Protein AF-A0A1H2YPX7-F1 (afdb_monomer)

Solvent-accessible surface area (backbone atoms only — not comparable to full-atom values): 8084 Å² total; per-residue (Å²): 113,71,40,59,56,50,36,53,49,38,28,50,54,31,42,75,72,69,39,54,74,70,58,14,47,57,52,18,52,51,52,26,44,75,74,64,32,51,39,72,59,48,73,75,37,45,70,60,53,49,51,46,46,70,74,68,61,51,68,68,62,52,52,51,49,54,51,50,54,52,49,53,51,50,52,54,50,52,52,52,50,53,53,51,53,52,50,52,52,50,51,56,52,50,49,53,51,52,52,51,53,51,50,53,51,50,50,52,52,50,50,51,51,51,52,52,55,40,48,77,72,67,54,52,71,74,64,50,49,73,81,40,58,63,69,58,54,49,51,53,53,58,59,65,70,74,112

Structure (mmCIF, N/CA/C/O backbone):
data_AF-A0A1H2YPX7-F1
#
_entry.id   AF-A0A1H2YPX7-F1
#
loop_
_atom_site.group_PDB
_atom_site.id
_atom_site.type_symbol
_atom_site.label_atom_id
_atom_site.label_alt_id
_atom_site.label_comp_id
_atom_site.label_asym_id
_atom_site.label_entity_id
_atom_site.label_seq_id
_atom_site.pdbx_PDB_ins_code
_atom_site.Cartn_x
_atom_site.Cartn_y
_atom_site.Cartn_z
_atom_site.occupancy
_atom_site.B_iso_or_equiv
_atom_site.auth_seq_id
_atom_site.auth_comp_id
_atom_site.auth_asym_id
_atom_site.auth_atom_id
_atom_site.pdbx_PDB_model_num
ATOM 1 N N . LEU A 1 1 ? 8.149 10.020 -26.847 1.00 57.78 1 LEU A N 1
ATOM 2 C CA . LEU A 1 1 ? 9.433 9.306 -26.640 1.00 57.78 1 LEU A CA 1
ATOM 3 C C . LEU A 1 1 ? 9.415 7.794 -26.927 1.00 57.78 1 LEU A C 1
ATOM 5 O O . LEU A 1 1 ? 10.491 7.217 -26.969 1.00 57.78 1 LEU A O 1
ATOM 9 N N . LYS A 1 2 ? 8.265 7.146 -27.201 1.00 72.00 2 LYS A N 1
ATOM 10 C CA . LYS A 1 2 ? 8.196 5.684 -27.448 1.00 72.00 2 LYS A CA 1
ATOM 11 C C . LYS A 1 2 ? 9.148 5.170 -28.543 1.00 72.00 2 LYS A C 1
ATOM 13 O O . LYS A 1 2 ? 9.748 4.121 -28.371 1.00 72.00 2 LYS A O 1
ATOM 18 N N . GLY A 1 3 ? 9.318 5.924 -29.631 1.00 79.44 3 GLY A N 1
ATOM 19 C CA . GLY A 1 3 ? 10.180 5.506 -30.741 1.00 79.44 3 GLY A CA 1
ATOM 20 C C . GLY A 1 3 ? 11.681 5.521 -30.427 1.00 79.44 3 GLY A C 1
ATOM 21 O O . GLY A 1 3 ? 12.396 4.652 -30.902 1.00 79.44 3 GLY A O 1
ATOM 22 N N . TYR A 1 4 ? 12.158 6.443 -29.581 1.00 80.56 4 TYR A N 1
ATOM 23 C CA . TYR A 1 4 ? 13.568 6.459 -29.164 1.00 80.56 4 TYR A CA 1
ATOM 24 C C . TYR A 1 4 ? 13.873 5.316 -28.192 1.00 80.56 4 TYR A C 1
ATOM 26 O O . TYR A 1 4 ? 14.890 4.647 -28.331 1.00 80.56 4 TYR A O 1
ATOM 34 N N . ALA A 1 5 ? 12.957 5.039 -27.256 1.00 83.56 5 ALA A N 1
ATOM 35 C CA . ALA A 1 5 ? 13.074 3.881 -26.372 1.00 83.56 5 ALA A CA 1
ATOM 36 C C . ALA A 1 5 ? 13.141 2.566 -27.171 1.00 83.56 5 ALA A C 1
ATOM 38 O O . ALA A 1 5 ? 14.008 1.744 -26.897 1.00 83.56 5 ALA A O 1
ATOM 39 N N . LYS A 1 6 ? 12.301 2.411 -28.210 1.00 88.94 6 LYS A N 1
ATOM 40 C CA . LYS A 1 6 ? 12.362 1.247 -29.109 1.00 88.94 6 LYS A CA 1
ATOM 41 C C . LYS A 1 6 ? 13.656 1.152 -29.908 1.00 88.94 6 LYS A C 1
ATOM 43 O O . LYS A 1 6 ? 14.214 0.068 -30.017 1.00 88.94 6 LYS A O 1
ATOM 48 N N . LEU A 1 7 ? 14.164 2.275 -30.406 1.00 88.62 7 LEU A N 1
ATOM 49 C CA . LEU A 1 7 ? 15.443 2.301 -31.111 1.00 88.62 7 LEU A CA 1
ATOM 50 C C . LEU A 1 7 ? 16.595 1.826 -30.217 1.00 88.62 7 LEU A C 1
ATOM 52 O O . LEU A 1 7 ? 17.398 0.994 -30.629 1.00 88.62 7 LEU A O 1
ATOM 56 N N . VAL A 1 8 ? 16.645 2.310 -28.975 1.00 86.81 8 VAL A N 1
ATOM 57 C CA . VAL A 1 8 ? 17.657 1.892 -27.998 1.00 86.81 8 VAL A CA 1
ATOM 58 C C . VAL A 1 8 ? 17.491 0.423 -27.595 1.00 86.81 8 VAL A C 1
ATOM 60 O O . VAL A 1 8 ? 18.487 -0.281 -27.445 1.00 86.81 8 VAL A O 1
ATOM 63 N N . GLU A 1 9 ? 16.257 -0.062 -27.450 1.00 88.38 9 GLU A N 1
ATOM 64 C CA . GLU A 1 9 ? 15.968 -1.476 -27.178 1.00 88.38 9 GLU A CA 1
ATOM 65 C C . GLU A 1 9 ? 16.535 -2.385 -28.275 1.00 88.38 9 GLU A C 1
ATOM 67 O O . GLU A 1 9 ? 17.263 -3.323 -27.961 1.00 88.38 9 GLU A O 1
ATOM 72 N N . TYR A 1 10 ? 16.315 -2.056 -29.550 1.00 91.81 10 TYR A N 1
ATOM 73 C CA . TYR A 1 10 ? 16.860 -2.831 -30.672 1.00 91.81 10 TYR A CA 1
ATOM 74 C C . TYR A 1 10 ? 18.383 -2.806 -30.732 1.00 91.81 10 TYR A C 1
ATOM 76 O O . TYR A 1 10 ? 18.997 -3.843 -30.974 1.00 91.81 10 TYR A O 1
ATOM 84 N N . ILE A 1 11 ? 19.014 -1.667 -30.436 1.00 89.62 11 ILE A N 1
ATOM 85 C CA . ILE A 1 11 ? 20.478 -1.595 -30.334 1.00 89.62 11 ILE A CA 1
ATOM 86 C C . ILE A 1 11 ? 20.984 -2.557 -29.250 1.00 89.62 11 ILE A C 1
ATOM 88 O O . ILE A 1 11 ? 21.936 -3.300 -29.481 1.00 89.62 11 ILE A O 1
ATOM 92 N N . ARG A 1 12 ? 20.329 -2.593 -28.083 1.00 88.00 12 ARG A N 1
ATOM 93 C CA . ARG A 1 12 ? 20.707 -3.492 -26.980 1.00 88.00 12 ARG A CA 1
ATOM 94 C C . ARG A 1 12 ? 20.502 -4.962 -27.331 1.00 88.00 12 ARG A C 1
ATOM 96 O O . ARG A 1 12 ? 21.383 -5.764 -27.040 1.00 88.00 12 ARG A O 1
ATOM 103 N N . GLU A 1 13 ? 19.375 -5.314 -27.952 1.00 91.38 13 GLU A N 1
ATOM 104 C CA . GLU A 1 13 ? 19.102 -6.682 -28.418 1.00 91.38 13 GLU A CA 1
ATOM 105 C C . GLU A 1 13 ? 20.179 -7.161 -29.394 1.00 91.38 13 GLU A C 1
ATOM 107 O O . GLU A 1 13 ? 20.698 -8.266 -29.247 1.00 91.38 13 GLU A O 1
ATOM 112 N N . ASN A 1 14 ? 20.548 -6.310 -30.350 1.00 92.19 14 ASN A N 1
ATOM 113 C CA . ASN A 1 14 ? 21.566 -6.604 -31.351 1.00 92.19 14 ASN A CA 1
ATOM 114 C C . ASN A 1 14 ? 22.949 -6.801 -30.706 1.00 92.19 14 ASN A C 1
ATOM 116 O O . ASN A 1 14 ? 23.615 -7.801 -30.970 1.00 92.19 14 ASN A O 1
ATOM 120 N N . ILE A 1 15 ? 23.364 -5.902 -29.805 1.00 88.62 15 ILE A N 1
ATOM 121 C CA . ILE A 1 15 ? 24.642 -6.029 -29.081 1.00 88.62 15 ILE A CA 1
ATOM 122 C C . ILE A 1 15 ? 24.654 -7.287 -28.201 1.00 88.62 15 ILE A C 1
ATOM 124 O O . ILE A 1 15 ? 25.651 -8.006 -28.164 1.00 88.62 15 ILE A O 1
ATOM 128 N N . ALA A 1 16 ? 23.544 -7.606 -27.526 1.00 88.56 16 A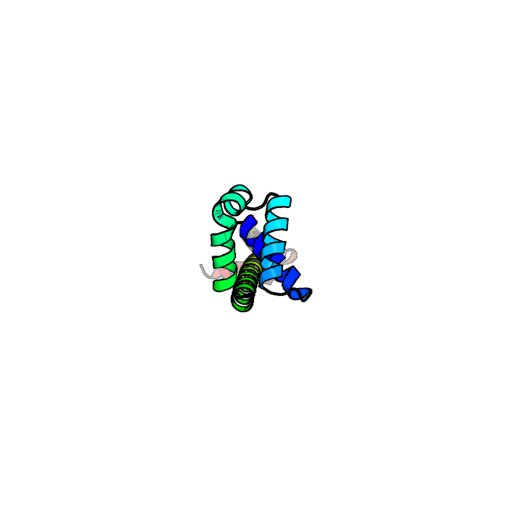LA A N 1
ATOM 129 C CA . ALA A 1 16 ? 23.421 -8.818 -26.712 1.00 88.56 16 ALA A CA 1
ATOM 130 C C . ALA A 1 16 ? 23.523 -10.111 -27.543 1.00 88.56 16 ALA A C 1
ATOM 132 O O . ALA A 1 16 ? 23.954 -11.141 -27.028 1.00 88.56 16 ALA A O 1
ATOM 133 N N . GLN A 1 17 ? 23.165 -10.054 -28.829 1.00 92.44 17 GLN A N 1
ATOM 134 C CA . GLN A 1 17 ? 23.350 -11.141 -29.795 1.00 92.44 17 GLN A CA 1
ATOM 135 C C . GLN A 1 17 ? 24.773 -11.200 -30.381 1.00 92.44 17 GLN A C 1
ATOM 137 O O . GLN A 1 17 ? 25.064 -12.080 -31.188 1.00 92.44 17 GLN A O 1
ATOM 142 N N . GLY A 1 18 ? 25.670 -10.303 -29.962 1.00 89.44 18 GLY A N 1
ATOM 143 C CA . GLY A 1 18 ? 27.060 -10.248 -30.413 1.00 89.44 18 GLY A CA 1
ATOM 144 C C . GLY A 1 18 ? 27.288 -9.402 -31.666 1.00 89.44 18 GLY A C 1
ATOM 145 O O . GLY A 1 18 ? 28.355 -9.503 -32.264 1.00 89.44 18 GLY A O 1
ATOM 146 N N . MET A 1 19 ? 26.311 -8.587 -32.077 1.00 91.94 19 MET A N 1
ATOM 147 C CA . MET A 1 19 ? 26.463 -7.660 -33.199 1.00 91.94 19 MET A CA 1
ATOM 148 C C . MET A 1 19 ? 27.344 -6.468 -32.807 1.00 91.94 19 MET A C 1
ATOM 150 O O . MET A 1 19 ? 27.225 -5.924 -31.706 1.00 91.94 19 MET A O 1
ATOM 154 N N . GLU A 1 20 ? 28.196 -6.027 -33.730 1.00 89.31 20 GLU A N 1
ATOM 155 C CA . GLU A 1 20 ? 29.055 -4.860 -33.528 1.00 89.31 20 GLU A CA 1
ATOM 156 C C . GLU A 1 20 ? 28.244 -3.566 -33.365 1.00 89.31 20 GLU A C 1
ATOM 158 O O . GLU A 1 20 ? 27.129 -3.419 -33.873 1.00 89.31 20 GLU A O 1
ATOM 163 N N . LYS A 1 21 ? 28.809 -2.579 -32.658 1.00 83.69 21 LYS A N 1
ATOM 164 C CA . LYS A 1 21 ? 28.084 -1.344 -32.299 1.00 83.69 21 LYS A CA 1
ATOM 165 C C . LYS A 1 21 ? 27.562 -0.584 -33.526 1.00 83.69 21 LYS A C 1
ATOM 167 O O . LYS A 1 21 ? 26.447 -0.076 -33.505 1.00 83.69 21 LYS A O 1
ATOM 172 N N . GLU A 1 22 ? 28.347 -0.502 -34.593 1.00 86.00 22 GLU A N 1
ATOM 173 C CA . GLU A 1 22 ? 27.918 0.188 -35.816 1.00 86.00 22 GLU A CA 1
ATOM 174 C C . GLU A 1 22 ? 26.787 -0.550 -36.530 1.00 86.00 22 GLU A C 1
ATOM 176 O O . GLU A 1 22 ? 25.760 0.045 -36.855 1.00 86.00 22 GLU A O 1
ATOM 181 N N . GLU A 1 23 ? 26.941 -1.861 -36.687 1.00 89.88 23 GLU A N 1
ATOM 182 C CA . GLU A 1 23 ? 25.954 -2.717 -37.340 1.00 89.88 23 GLU A CA 1
ATOM 183 C C . GLU A 1 23 ? 24.643 -2.795 -36.541 1.00 89.88 23 GLU A C 1
ATOM 185 O O . GLU A 1 23 ? 23.553 -2.771 -37.118 1.00 89.88 23 GLU A O 1
ATOM 19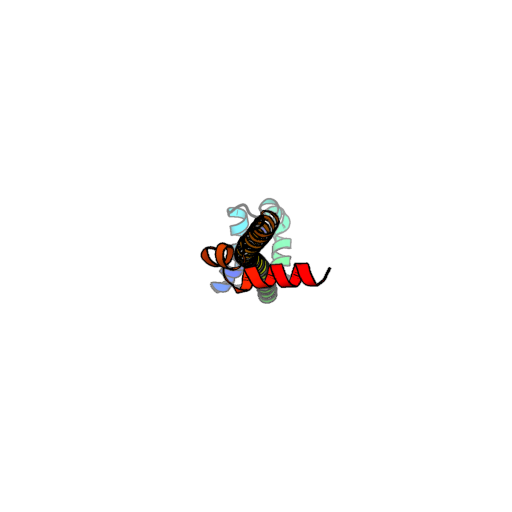0 N N . SER A 1 24 ? 24.726 -2.797 -35.207 1.00 90.38 24 SER A N 1
ATOM 191 C CA . SER A 1 24 ? 23.555 -2.798 -34.324 1.00 90.38 24 SER A CA 1
ATOM 192 C C . SER A 1 24 ? 22.727 -1.524 -34.442 1.00 90.38 24 SER A C 1
ATOM 194 O O . SER A 1 24 ? 21.498 -1.615 -34.440 1.00 90.38 24 SER 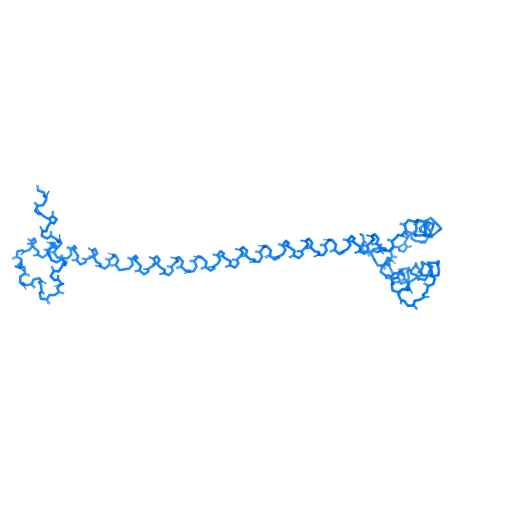A O 1
ATOM 196 N N . VAL A 1 25 ? 23.371 -0.361 -34.596 1.00 88.50 25 VAL A N 1
ATOM 197 C CA . VAL A 1 25 ? 22.697 0.923 -34.837 1.00 88.50 25 VAL A CA 1
ATOM 198 C C . VAL A 1 25 ? 22.021 0.932 -36.202 1.00 88.50 25 VAL A C 1
ATOM 200 O O . VAL A 1 25 ? 20.841 1.274 -36.283 1.00 88.50 25 VAL A O 1
ATOM 203 N N . ASP A 1 26 ? 22.723 0.517 -37.257 1.00 89.00 26 ASP A N 1
ATOM 204 C CA . ASP A 1 26 ? 22.177 0.524 -38.618 1.00 89.00 26 ASP A CA 1
ATOM 205 C C . ASP A 1 26 ? 20.975 -0.431 -38.744 1.00 89.00 26 ASP A C 1
ATOM 207 O O . ASP A 1 26 ? 19.921 -0.060 -39.272 1.00 89.00 26 ASP A O 1
ATOM 211 N N . THR A 1 27 ? 21.081 -1.621 -38.149 1.00 92.38 27 THR A N 1
ATOM 212 C CA . THR A 1 27 ? 19.995 -2.611 -38.096 1.00 92.38 27 THR A CA 1
ATOM 213 C C . THR A 1 27 ? 18.798 -2.102 -37.288 1.00 92.38 27 THR A C 1
ATOM 215 O O . THR A 1 27 ? 17.648 -2.231 -37.715 1.00 92.38 27 THR A O 1
ATOM 218 N N . ALA A 1 28 ? 19.041 -1.480 -36.130 1.00 91.75 28 ALA A N 1
ATOM 219 C CA . ALA A 1 28 ? 17.982 -0.948 -35.274 1.00 91.75 28 ALA A CA 1
ATOM 220 C C . ALA A 1 28 ? 17.215 0.210 -35.934 1.00 91.75 28 ALA A C 1
ATOM 222 O O . ALA A 1 28 ? 15.989 0.271 -35.837 1.00 91.75 28 ALA A O 1
ATOM 223 N N . VAL A 1 29 ? 17.915 1.104 -36.641 1.00 90.00 29 VAL A N 1
ATOM 224 C CA . VAL A 1 29 ? 17.295 2.202 -37.398 1.00 90.00 29 VAL A CA 1
ATOM 225 C C . VAL A 1 29 ? 16.388 1.661 -38.502 1.00 90.00 29 VAL A C 1
ATOM 227 O O . VAL A 1 29 ? 15.253 2.126 -38.629 1.00 90.00 29 VAL A O 1
ATOM 230 N N . GLY A 1 30 ? 16.853 0.662 -39.262 1.00 89.69 30 GLY A N 1
ATOM 231 C CA . GLY A 1 30 ? 16.053 0.005 -40.298 1.00 89.69 30 GLY A CA 1
ATOM 232 C C . GLY A 1 30 ? 14.760 -0.580 -39.732 1.00 89.69 30 GLY A C 1
ATOM 233 O O . GLY A 1 30 ? 13.668 -0.227 -40.182 1.00 89.69 30 GLY A O 1
ATOM 234 N N . ARG A 1 31 ? 14.877 -1.365 -38.655 1.00 92.38 31 ARG A N 1
ATOM 235 C CA . ARG A 1 31 ? 13.730 -1.972 -37.968 1.00 92.38 31 ARG A CA 1
ATOM 236 C C . ARG A 1 31 ? 12.751 -0.930 -37.422 1.00 92.38 31 ARG A C 1
ATOM 238 O O . ARG A 1 31 ? 11.541 -1.095 -37.546 1.00 92.38 31 ARG A O 1
ATOM 245 N N . CYS A 1 32 ? 13.241 0.179 -36.864 1.00 91.00 32 CYS A N 1
ATOM 246 C CA . CYS A 1 32 ? 12.370 1.267 -36.419 1.00 91.00 32 CYS A CA 1
ATOM 247 C C . CYS A 1 32 ? 11.583 1.895 -37.574 1.00 91.00 32 CYS A C 1
ATOM 249 O O . CYS A 1 32 ? 10.389 2.137 -37.419 1.00 91.00 32 CYS A O 1
ATOM 251 N N . ILE A 1 33 ? 12.209 2.130 -38.729 1.00 89.38 33 ILE A N 1
ATOM 252 C CA . ILE A 1 33 ? 11.516 2.686 -39.898 1.00 89.38 33 ILE A CA 1
ATOM 253 C C . ILE A 1 33 ? 10.447 1.712 -40.414 1.00 89.38 33 ILE A C 1
ATOM 255 O O . ILE A 1 33 ? 9.344 2.148 -40.748 1.00 89.38 33 ILE A O 1
ATOM 259 N N . GLU A 1 34 ? 10.761 0.417 -40.468 1.00 91.38 34 GLU A N 1
ATOM 260 C CA . GLU A 1 34 ? 9.836 -0.633 -40.911 1.00 91.38 34 GLU A CA 1
ATOM 261 C C . GLU A 1 34 ? 8.617 -0.757 -39.994 1.00 91.38 34 GLU A C 1
ATOM 263 O O . GLU A 1 34 ? 7.484 -0.824 -40.467 1.00 91.38 34 GLU A O 1
ATOM 268 N N . GLU A 1 35 ? 8.833 -0.720 -38.680 1.00 92.38 35 GLU A N 1
ATOM 269 C CA . GLU A 1 35 ? 7.769 -0.846 -37.682 1.00 92.38 35 GLU A CA 1
ATOM 270 C C . GLU A 1 35 ? 7.024 0.475 -37.398 1.00 92.38 35 GLU A C 1
ATOM 272 O O . GLU A 1 35 ? 6.102 0.517 -36.582 1.00 92.38 35 GLU A O 1
ATOM 277 N N . GLY A 1 36 ? 7.382 1.570 -38.076 1.00 90.19 36 GLY A N 1
ATOM 278 C CA . GLY A 1 36 ? 6.677 2.849 -37.958 1.00 90.19 36 GLY A CA 1
ATOM 279 C C . GLY A 1 36 ? 7.159 3.758 -36.818 1.00 90.19 36 GLY A C 1
ATOM 280 O O . GLY A 1 36 ? 6.497 4.744 -36.485 1.00 90.19 36 GLY A O 1
ATOM 281 N N . TYR A 1 37 ? 8.316 3.480 -36.220 1.00 89.56 37 TYR A N 1
ATOM 282 C CA . TYR A 1 37 ? 8.923 4.287 -35.164 1.00 89.56 37 TYR A CA 1
ATOM 283 C C . TYR A 1 37 ? 9.900 5.324 -35.722 1.00 89.56 37 TYR A C 1
ATOM 285 O O . TYR A 1 37 ? 10.861 4.995 -36.408 1.00 89.56 37 TYR A O 1
ATOM 293 N N . LEU A 1 38 ? 9.683 6.598 -35.369 1.00 84.00 38 LEU A N 1
ATOM 294 C CA . LEU A 1 38 ? 10.545 7.725 -35.765 1.00 84.00 38 LEU A CA 1
ATOM 295 C C . LEU A 1 38 ? 10.744 7.856 -37.289 1.00 84.00 38 LEU A C 1
ATOM 297 O O . LEU A 1 38 ? 11.731 8.445 -37.712 1.00 84.00 38 LEU A O 1
ATOM 301 N N . VAL A 1 39 ? 9.815 7.350 -38.111 1.00 84.25 39 VAL A N 1
ATOM 302 C CA . VAL A 1 39 ? 9.963 7.248 -39.577 1.00 84.25 39 VAL A CA 1
ATOM 303 C C . VAL A 1 39 ? 10.370 8.570 -40.220 1.00 84.25 39 VAL A C 1
ATOM 305 O O . VAL A 1 39 ? 11.383 8.619 -40.912 1.00 84.25 39 VAL A O 1
ATOM 308 N N . ASP A 1 40 ? 9.618 9.644 -39.977 1.00 85.81 40 ASP A N 1
ATOM 309 C CA . ASP A 1 40 ? 9.878 10.941 -40.613 1.00 85.81 40 ASP A CA 1
ATOM 310 C C . ASP A 1 40 ? 11.223 11.531 -40.175 1.00 85.81 40 ASP A C 1
ATOM 312 O O . ASP A 1 40 ? 11.980 12.046 -40.995 1.00 85.81 40 ASP A O 1
ATOM 316 N N . TYR A 1 41 ? 11.555 11.384 -38.890 1.00 82.69 41 TYR A N 1
ATOM 317 C CA . TYR A 1 41 ? 12.801 11.877 -38.309 1.00 82.69 41 TYR A CA 1
ATOM 318 C C . TYR A 1 41 ? 14.018 11.090 -38.811 1.00 82.69 41 TYR A C 1
ATOM 320 O O . TYR A 1 41 ? 14.987 11.680 -39.280 1.00 82.69 41 TYR A O 1
ATOM 328 N N . LEU A 1 42 ? 13.957 9.756 -38.773 1.00 83.62 42 LEU A N 1
ATOM 329 C CA . LEU A 1 42 ? 15.042 8.885 -39.221 1.00 83.62 42 LEU A CA 1
ATOM 330 C C . LEU A 1 42 ? 15.260 9.003 -40.728 1.00 83.62 42 LEU A C 1
ATOM 332 O O . LEU A 1 42 ? 16.403 9.010 -41.163 1.00 83.62 42 LEU A O 1
ATOM 336 N N . ARG A 1 43 ? 14.203 9.163 -41.535 1.00 84.19 43 ARG A N 1
ATOM 337 C CA . ARG A 1 43 ? 14.344 9.357 -42.988 1.00 84.19 43 ARG A CA 1
ATOM 338 C C . ARG A 1 43 ? 15.007 10.682 -43.355 1.00 84.19 43 ARG A C 1
ATOM 340 O O . ARG A 1 43 ? 15.710 10.734 -44.359 1.00 84.19 43 ARG A O 1
ATOM 347 N N . GLN A 1 44 ? 14.783 11.737 -42.574 1.00 85.50 44 GLN A N 1
ATOM 348 C CA . GLN A 1 44 ? 15.344 13.064 -42.845 1.00 85.50 44 GLN A CA 1
ATOM 349 C C . GLN A 1 44 ? 16.739 13.257 -42.231 1.00 85.50 44 GLN A C 1
ATOM 351 O O . GLN A 1 44 ? 17.567 13.945 -42.820 1.00 85.50 44 GLN A O 1
ATOM 356 N N . HIS A 1 45 ? 17.021 12.616 -41.093 1.00 83.19 45 HIS A N 1
ATOM 357 C CA . HIS A 1 45 ? 18.210 12.878 -40.273 1.00 83.19 45 HIS A CA 1
ATOM 358 C C . HIS A 1 45 ? 19.040 11.621 -39.970 1.00 83.19 45 HIS A C 1
ATOM 360 O O . HIS A 1 45 ? 19.685 11.545 -38.927 1.00 83.19 45 HIS A O 1
ATOM 366 N N . ILE A 1 46 ? 19.056 10.619 -40.859 1.00 79.56 46 ILE A N 1
ATOM 367 C CA . ILE A 1 46 ? 19.702 9.324 -40.571 1.00 79.56 46 ILE A CA 1
ATOM 368 C C . ILE A 1 46 ? 21.186 9.451 -40.204 1.00 79.56 46 ILE A C 1
ATOM 370 O O . ILE A 1 46 ? 21.641 8.810 -39.263 1.00 79.56 46 ILE A O 1
ATOM 374 N N . GLY A 1 47 ? 21.940 10.308 -40.901 1.00 79.00 47 GLY A N 1
ATOM 375 C CA . GLY A 1 47 ? 23.371 10.500 -40.649 1.00 79.00 47 GLY A CA 1
ATOM 376 C C . GLY A 1 47 ? 23.651 11.174 -39.304 1.00 79.00 47 GLY A C 1
ATOM 377 O O . GLY A 1 47 ? 24.567 10.770 -38.590 1.00 79.00 47 GLY A O 1
ATOM 378 N N . GLU A 1 48 ? 22.828 12.154 -38.929 1.00 79.75 48 GLU A N 1
ATOM 379 C CA . GLU A 1 48 ? 22.920 12.856 -37.644 1.00 79.75 48 GLU A CA 1
ATOM 380 C C . GLU A 1 48 ? 22.492 11.945 -36.490 1.00 79.75 48 GLU A C 1
ATOM 382 O O . GLU A 1 48 ? 23.200 11.846 -35.489 1.00 79.75 48 GLU A O 1
ATOM 387 N N . ALA A 1 49 ? 21.386 11.213 -36.656 1.00 75.31 49 ALA A N 1
ATOM 388 C CA . ALA A 1 49 ? 20.906 10.231 -35.690 1.00 75.31 49 ALA A CA 1
ATOM 389 C C . ALA A 1 49 ? 21.937 9.112 -35.472 1.00 75.31 49 ALA A C 1
ATOM 391 O O . ALA A 1 49 ? 22.257 8.780 -34.332 1.00 75.31 49 ALA A O 1
ATOM 392 N N . ARG A 1 50 ? 22.526 8.585 -36.552 1.00 80.44 50 ARG A N 1
ATOM 393 C CA . ARG A 1 50 ? 23.605 7.589 -36.502 1.00 80.44 50 ARG A CA 1
ATOM 394 C C . ARG A 1 50 ? 24.839 8.138 -35.790 1.00 80.44 50 ARG A C 1
ATOM 396 O O . ARG A 1 50 ? 25.353 7.492 -34.883 1.00 80.44 50 ARG A O 1
ATOM 403 N N . GLY A 1 51 ? 25.290 9.343 -36.142 1.00 80.31 51 GLY A N 1
ATOM 404 C CA . GLY A 1 51 ? 26.433 9.988 -35.490 1.00 80.31 51 GLY A CA 1
ATOM 405 C C . GLY A 1 51 ? 26.205 10.219 -33.993 1.00 80.31 51 GLY A C 1
ATOM 406 O O . GLY A 1 51 ? 27.090 9.950 -33.178 1.00 80.31 51 GLY A O 1
ATOM 407 N N . MET A 1 52 ? 24.999 10.647 -33.616 1.00 80.25 52 MET A N 1
ATOM 408 C CA . MET A 1 52 ? 24.605 10.836 -32.220 1.00 80.25 52 MET A CA 1
ATOM 409 C C . MET A 1 52 ? 24.562 9.510 -31.451 1.00 80.25 52 MET A C 1
ATOM 411 O O . MET A 1 52 ? 25.055 9.449 -30.329 1.00 80.25 52 MET A O 1
ATOM 415 N N . LEU A 1 53 ? 24.023 8.439 -32.038 1.00 80.06 53 LEU A N 1
ATOM 416 C CA . LEU A 1 53 ? 23.959 7.123 -31.396 1.00 80.06 53 LEU A CA 1
ATOM 417 C C . LEU A 1 53 ? 25.353 6.507 -31.244 1.00 80.06 53 LEU A C 1
ATOM 419 O O . LEU A 1 53 ? 25.691 6.002 -30.180 1.00 80.06 53 LEU A O 1
ATOM 423 N N . LEU A 1 54 ? 26.212 6.602 -32.256 1.00 79.50 54 LEU A N 1
ATOM 424 C CA . LEU A 1 54 ? 27.559 6.038 -32.176 1.00 79.50 54 LEU A CA 1
ATOM 425 C C . LEU A 1 54 ? 28.440 6.758 -31.149 1.00 79.50 54 LEU A C 1
ATOM 427 O O . LEU A 1 54 ? 29.146 6.092 -30.384 1.00 79.50 54 LEU A O 1
ATOM 431 N N . SER A 1 55 ? 28.359 8.091 -31.092 1.00 78.81 55 SER A N 1
ATOM 432 C CA . SER A 1 55 ? 29.165 8.918 -30.183 1.00 78.81 55 SER A CA 1
ATOM 433 C C . SER A 1 55 ? 28.583 9.046 -28.772 1.00 78.81 55 SER A C 1
ATOM 435 O O . SER A 1 55 ? 29.335 9.066 -27.801 1.00 78.81 55 SER A O 1
ATOM 437 N N . GLY A 1 56 ? 27.257 9.132 -28.650 1.00 69.31 56 GLY A N 1
ATOM 438 C CA . GLY A 1 56 ? 26.560 9.471 -27.410 1.00 69.31 56 GLY A CA 1
ATOM 439 C C . GLY A 1 56 ? 25.892 8.296 -26.699 1.00 69.31 56 GLY A C 1
ATOM 440 O O . GLY A 1 56 ? 25.590 8.410 -25.512 1.00 69.31 56 GLY A O 1
ATOM 441 N N . PHE A 1 57 ? 25.665 7.159 -27.370 1.00 71.25 57 PHE A N 1
ATOM 442 C CA . PHE A 1 57 ? 25.085 5.990 -26.709 1.00 71.25 57 PHE A CA 1
ATOM 443 C C . PHE A 1 57 ? 26.151 5.239 -25.907 1.00 71.25 57 PHE A C 1
ATOM 445 O O . PH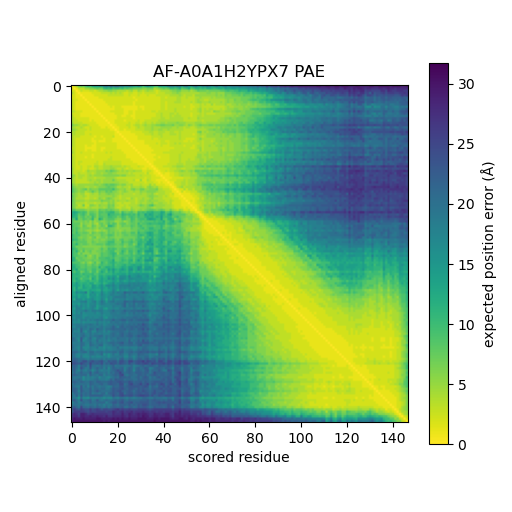E A 1 57 ? 27.054 4.604 -26.470 1.00 71.25 57 PHE A O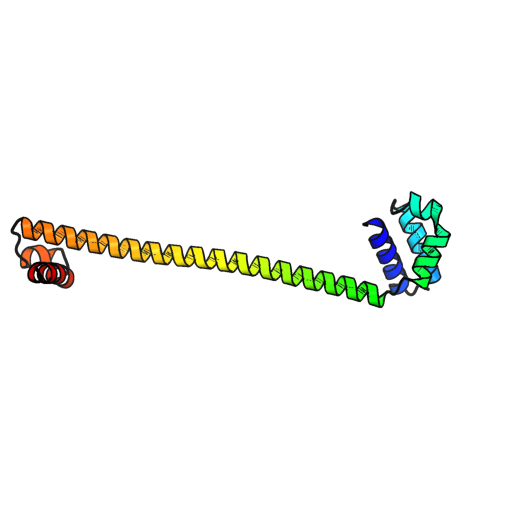 1
ATOM 452 N N . ASN A 1 58 ? 26.005 5.297 -24.583 1.00 77.44 58 ASN A N 1
ATOM 453 C CA . ASN A 1 58 ? 26.683 4.425 -23.638 1.00 77.44 58 ASN A CA 1
ATOM 454 C C . ASN A 1 58 ? 25.641 3.505 -22.990 1.00 77.44 58 ASN A C 1
ATOM 456 O O . ASN A 1 58 ? 24.821 3.947 -22.180 1.00 77.44 58 ASN A O 1
ATOM 460 N N . GLN A 1 59 ? 25.686 2.229 -23.371 1.00 74.19 59 GLN A N 1
ATOM 461 C CA . GLN A 1 59 ? 24.754 1.208 -22.907 1.00 74.19 59 GLN A CA 1
ATOM 462 C C . GLN A 1 59 ? 24.734 1.096 -21.378 1.00 74.19 59 GLN A C 1
ATOM 464 O O . GLN A 1 59 ? 23.656 1.014 -20.799 1.00 74.19 59 GLN A O 1
ATOM 469 N N . GLU A 1 60 ? 25.891 1.176 -20.720 1.00 78.19 60 GLU A N 1
ATOM 470 C CA . GLU A 1 60 ? 25.997 1.042 -19.264 1.00 78.19 60 GLU A CA 1
ATOM 471 C C . GLU A 1 60 ? 25.261 2.173 -18.530 1.00 78.19 60 GLU A C 1
ATOM 473 O O . GLU A 1 60 ? 24.514 1.931 -17.582 1.00 78.19 60 GLU A O 1
ATOM 478 N N . ILE A 1 61 ? 25.418 3.417 -19.000 1.00 80.25 61 ILE A N 1
ATOM 479 C CA . ILE A 1 61 ? 24.745 4.586 -18.411 1.00 80.25 61 ILE A CA 1
ATOM 480 C C . ILE A 1 61 ? 23.228 4.466 -18.580 1.00 80.25 61 ILE A C 1
ATOM 482 O O . ILE A 1 61 ? 22.476 4.734 -17.644 1.00 80.25 61 ILE A O 1
ATOM 486 N N . TYR A 1 62 ? 22.776 4.043 -19.760 1.00 78.44 62 TYR A N 1
ATOM 487 C CA . TYR A 1 62 ? 21.354 3.876 -20.044 1.00 78.44 62 TYR A CA 1
ATOM 488 C C . TYR A 1 62 ? 20.720 2.766 -19.194 1.00 78.44 62 TYR A C 1
ATOM 490 O O . TYR A 1 62 ? 19.643 2.947 -18.628 1.00 78.44 62 TYR A O 1
ATOM 498 N N . GLU A 1 63 ? 21.405 1.630 -19.052 1.00 80.12 63 GLU A N 1
ATOM 499 C CA . GLU A 1 63 ? 20.961 0.515 -18.213 1.00 80.12 63 GLU A CA 1
ATOM 500 C C . GLU A 1 63 ? 20.905 0.889 -16.737 1.00 80.12 63 GLU A C 1
ATOM 502 O O . GLU A 1 63 ? 19.951 0.537 -16.040 1.00 80.12 63 GLU A O 1
ATOM 507 N N . LYS A 1 64 ? 21.899 1.647 -16.268 1.00 83.75 64 LYS A N 1
ATOM 508 C CA . LYS A 1 64 ? 21.905 2.187 -14.914 1.00 83.75 64 LYS A CA 1
ATOM 509 C C . LYS A 1 64 ? 20.704 3.106 -14.677 1.00 83.75 64 LYS A C 1
ATOM 511 O O . LYS A 1 64 ? 20.028 2.917 -13.671 1.00 83.75 64 LYS A O 1
ATOM 516 N N . GLY A 1 65 ? 20.406 4.012 -15.611 1.00 84.00 65 GLY A N 1
ATOM 517 C CA . GLY A 1 65 ? 19.242 4.901 -15.532 1.00 84.00 65 GLY A CA 1
ATOM 518 C C . GLY A 1 65 ? 17.917 4.137 -15.484 1.00 84.00 65 GLY A C 1
ATOM 519 O O . GLY A 1 65 ? 17.126 4.341 -14.572 1.00 84.00 65 GLY A O 1
ATOM 520 N N . LEU A 1 66 ? 17.715 3.167 -16.383 1.00 81.88 66 LEU A N 1
ATOM 521 C CA . 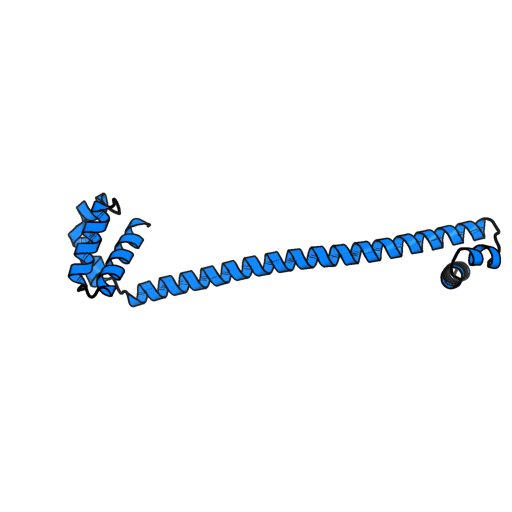LEU A 1 66 ? 16.528 2.296 -16.368 1.00 81.88 66 LEU A CA 1
ATOM 522 C C . LEU A 1 66 ? 16.371 1.530 -15.050 1.00 81.88 66 LEU A C 1
ATOM 524 O O . LEU A 1 66 ? 15.260 1.362 -14.547 1.00 81.88 66 LEU A O 1
ATOM 528 N N . ARG A 1 67 ? 17.480 1.033 -14.495 1.00 85.69 67 ARG A N 1
ATOM 529 C CA . ARG A 1 67 ? 17.467 0.315 -13.219 1.00 85.69 67 ARG A CA 1
ATOM 530 C C . ARG A 1 67 ? 17.114 1.242 -12.059 1.00 85.69 67 ARG A C 1
ATOM 532 O O . ARG A 1 67 ? 16.361 0.829 -11.184 1.00 85.69 67 ARG A O 1
ATOM 539 N N . GLU A 1 68 ? 17.661 2.453 -12.042 1.00 88.12 68 GLU A N 1
ATOM 540 C CA . GLU A 1 68 ? 17.357 3.474 -11.034 1.00 88.12 68 GLU A CA 1
ATOM 541 C C . GLU A 1 68 ? 15.885 3.898 -11.109 1.00 88.12 68 GLU A C 1
ATOM 543 O O . GLU A 1 68 ? 15.200 3.846 -10.092 1.00 88.12 68 GLU A O 1
ATOM 548 N N . GLU A 1 69 ? 15.361 4.176 -12.305 1.00 84.38 69 GLU A N 1
ATOM 549 C CA . GLU A 1 69 ? 13.939 4.479 -12.520 1.00 84.38 69 GLU A CA 1
ATOM 550 C C . GLU A 1 69 ? 13.030 3.330 -12.056 1.00 84.38 69 GLU A C 1
ATOM 552 O O . GLU A 1 69 ? 12.040 3.553 -11.359 1.00 84.38 69 GLU A O 1
ATOM 557 N N . GLY A 1 70 ? 13.371 2.085 -12.407 1.00 88.12 70 GLY A N 1
ATOM 558 C CA . GLY A 1 70 ? 12.616 0.907 -11.976 1.00 88.12 70 GLY A CA 1
ATOM 559 C C . GLY A 1 70 ? 12.652 0.702 -10.460 1.00 88.12 70 GLY A C 1
ATOM 560 O O . GLY A 1 70 ? 11.645 0.336 -9.855 1.00 88.12 70 GLY A O 1
ATOM 561 N N . TRP A 1 71 ? 13.796 0.973 -9.832 1.00 89.81 71 TRP A N 1
ATOM 562 C CA . TRP A 1 71 ? 13.957 0.915 -8.382 1.00 89.81 71 TRP A CA 1
ATOM 563 C C . TRP A 1 71 ? 13.130 1.994 -7.672 1.00 89.81 71 TRP A C 1
ATOM 565 O O . TRP A 1 71 ? 12.413 1.691 -6.719 1.00 89.81 71 TRP A O 1
ATOM 575 N N . GLU A 1 72 ? 13.181 3.238 -8.151 1.00 90.88 72 GLU A N 1
ATOM 576 C CA . GLU A 1 72 ? 12.381 4.344 -7.619 1.00 90.88 72 GLU A CA 1
ATOM 577 C C . GLU A 1 72 ? 10.880 4.083 -7.765 1.00 90.88 72 GLU A C 1
ATOM 579 O O . GLU A 1 72 ? 10.128 4.260 -6.803 1.00 90.88 72 GLU A O 1
ATOM 584 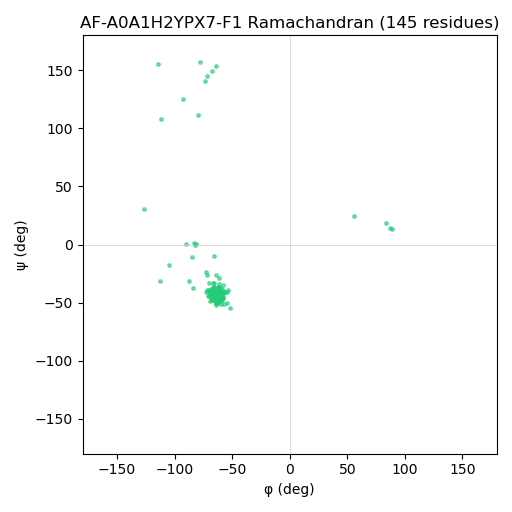N N . ALA A 1 73 ? 10.445 3.598 -8.933 1.00 90.19 73 ALA A N 1
ATOM 585 C CA . ALA A 1 73 ? 9.058 3.216 -9.167 1.00 90.19 73 ALA A CA 1
ATOM 586 C C . ALA A 1 73 ? 8.608 2.112 -8.198 1.00 90.19 73 ALA A C 1
ATOM 588 O O . ALA A 1 73 ? 7.548 2.235 -7.584 1.00 90.19 73 ALA A O 1
ATOM 589 N N . GLY A 1 74 ? 9.439 1.082 -7.999 1.00 92.62 74 GLY A N 1
ATOM 590 C CA . GLY A 1 74 ? 9.158 -0.003 -7.060 1.00 92.62 74 GLY A CA 1
ATOM 591 C C . GLY A 1 74 ? 9.058 0.466 -5.605 1.00 92.62 74 GLY A C 1
ATOM 592 O O . GLY A 1 74 ? 8.156 0.040 -4.882 1.00 92.62 74 GLY A O 1
ATOM 593 N N . ILE A 1 75 ? 9.932 1.382 -5.170 1.00 93.38 75 ILE A N 1
ATOM 594 C CA . ILE A 1 75 ? 9.848 1.988 -3.831 1.00 93.38 75 ILE A CA 1
ATOM 595 C C . ILE A 1 75 ? 8.551 2.779 -3.671 1.00 93.38 75 ILE A C 1
ATOM 597 O O . ILE A 1 75 ? 7.864 2.640 -2.658 1.00 93.38 75 ILE A O 1
ATOM 601 N N . GLU A 1 76 ? 8.211 3.622 -4.645 1.00 92.31 76 GLU A N 1
ATOM 602 C CA . GLU A 1 76 ? 7.031 4.479 -4.559 1.00 92.31 76 GLU A CA 1
ATOM 603 C C . GLU A 1 76 ? 5.730 3.665 -4.581 1.00 92.31 76 GLU A C 1
ATOM 605 O O . GLU A 1 76 ? 4.799 3.964 -3.826 1.00 92.31 76 GLU A O 1
ATOM 610 N N . GLU A 1 77 ? 5.669 2.614 -5.399 1.00 91.88 77 GLU A N 1
ATOM 611 C CA . GLU A 1 77 ? 4.545 1.679 -5.428 1.00 91.88 77 GLU A CA 1
ATOM 612 C C . GLU A 1 77 ? 4.427 0.908 -4.107 1.00 91.88 77 GLU A C 1
ATOM 614 O O . GLU A 1 77 ? 3.359 0.917 -3.489 1.00 91.88 77 GLU A O 1
ATOM 619 N N . GLY A 1 78 ? 5.531 0.340 -3.610 1.00 93.12 78 GLY A N 1
ATOM 620 C CA . GLY A 1 78 ? 5.555 -0.376 -2.333 1.00 93.12 78 GLY A CA 1
ATOM 621 C C . GLY A 1 78 ? 5.144 0.506 -1.152 1.00 93.12 78 GLY A C 1
ATOM 622 O O . GLY A 1 78 ? 4.361 0.090 -0.297 1.00 93.12 78 GLY A O 1
ATOM 623 N N . ARG A 1 79 ? 5.592 1.767 -1.128 1.00 93.88 79 ARG A N 1
ATOM 624 C CA . ARG A 1 79 ? 5.203 2.751 -0.108 1.00 93.88 79 ARG A CA 1
ATOM 625 C C . ARG A 1 79 ? 3.706 3.062 -0.162 1.00 93.88 79 ARG A C 1
ATOM 627 O O . ARG A 1 79 ? 3.062 3.134 0.884 1.00 93.88 79 ARG A O 1
ATOM 634 N N . LYS A 1 80 ? 3.144 3.267 -1.358 1.00 92.50 80 LYS A N 1
ATOM 635 C CA . LYS A 1 80 ? 1.705 3.519 -1.537 1.00 92.50 80 LYS A CA 1
ATOM 636 C 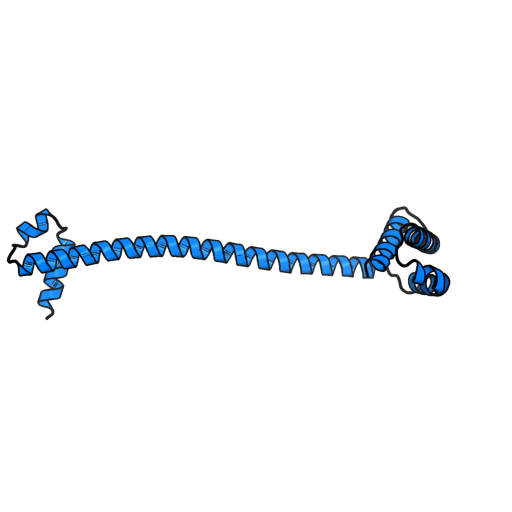C . LYS A 1 80 ? 0.865 2.331 -1.082 1.00 92.50 80 LYS A C 1
ATOM 638 O O . LYS A 1 80 ? -0.090 2.541 -0.335 1.00 92.50 80 LYS A O 1
ATOM 643 N N . ALA A 1 81 ? 1.240 1.120 -1.494 1.00 92.19 81 ALA A N 1
ATOM 644 C CA . ALA A 1 81 ? 0.557 -0.108 -1.104 1.00 92.19 81 ALA A CA 1
ATOM 645 C C . ALA A 1 81 ? 0.581 -0.294 0.420 1.00 92.19 81 ALA A C 1
ATOM 647 O O . ALA A 1 81 ? -0.475 -0.394 1.040 1.00 92.19 81 ALA A O 1
ATOM 648 N N . GLY A 1 82 ? 1.760 -0.192 1.045 1.00 93.50 82 GLY A N 1
ATOM 649 C CA . GLY A 1 82 ? 1.898 -0.349 2.495 1.00 93.50 82 GLY A CA 1
ATOM 650 C C . GLY A 1 82 ? 1.095 0.675 3.308 1.00 93.50 82 GLY A C 1
ATOM 651 O O . GLY A 1 82 ? 0.508 0.331 4.332 1.00 93.50 82 GLY A O 1
ATOM 652 N N . ILE A 1 83 ? 1.007 1.931 2.849 1.00 93.69 83 ILE A N 1
ATOM 653 C CA . ILE A 1 83 ? 0.166 2.951 3.502 1.00 93.69 83 ILE A CA 1
ATOM 654 C C . ILE A 1 83 ? -1.323 2.619 3.369 1.00 93.69 83 ILE A C 1
ATOM 656 O O . ILE A 1 83 ? -2.073 2.804 4.329 1.00 93.69 83 ILE A O 1
ATOM 660 N N . ALA A 1 84 ? -1.763 2.171 2.191 1.00 91.94 84 ALA A N 1
ATOM 661 C CA . ALA A 1 84 ? -3.158 1.817 1.959 1.00 91.94 84 ALA A CA 1
ATOM 662 C C . ALA A 1 84 ? -3.581 0.635 2.843 1.00 91.94 84 ALA A C 1
ATOM 664 O O . ALA A 1 84 ? -4.556 0.755 3.586 1.00 91.94 84 ALA A O 1
ATOM 665 N N . GLU A 1 85 ? -2.792 -0.442 2.838 1.00 90.88 85 GLU A N 1
ATOM 666 C CA . GLU A 1 85 ? -3.032 -1.640 3.649 1.00 90.88 85 GLU A CA 1
ATOM 667 C C . GLU A 1 85 ? -3.035 -1.320 5.148 1.00 90.88 85 GLU A C 1
ATOM 669 O O . GLU A 1 85 ? -3.972 -1.676 5.864 1.00 90.88 85 GLU A O 1
ATOM 674 N N . GLY A 1 86 ? -2.029 -0.580 5.630 1.00 92.50 86 GLY A N 1
ATOM 675 C CA . GLY A 1 86 ? -1.941 -0.203 7.042 1.00 92.50 86 GLY A CA 1
ATOM 676 C C . GLY A 1 86 ? -3.120 0.658 7.503 1.00 92.50 86 GLY A C 1
ATOM 677 O O . GLY A 1 86 ? -3.627 0.485 8.613 1.00 92.50 86 GLY A O 1
ATOM 678 N N . ARG A 1 87 ? -3.602 1.567 6.646 1.00 92.88 87 ARG A N 1
ATOM 679 C CA . ARG A 1 87 ? -4.765 2.407 6.952 1.00 92.88 87 ARG A CA 1
ATOM 680 C C . ARG A 1 87 ? -6.058 1.599 6.998 1.00 92.88 87 ARG A C 1
ATOM 682 O O . ARG A 1 87 ? -6.869 1.827 7.893 1.00 92.88 87 ARG A O 1
ATOM 689 N N . GLU A 1 88 ? -6.264 0.694 6.049 1.00 92.06 88 GLU A N 1
ATOM 690 C CA . GLU A 1 88 ? -7.454 -0.158 6.009 1.00 92.06 88 GLU A CA 1
ATOM 691 C C . GLU A 1 88 ? -7.521 -1.070 7.238 1.00 92.06 88 GLU A C 1
ATOM 693 O O . GLU A 1 88 ? -8.535 -1.080 7.942 1.00 92.06 88 GLU A O 1
ATOM 698 N N . ALA A 1 89 ? -6.413 -1.745 7.559 1.00 91.25 89 ALA A N 1
ATOM 699 C CA . ALA A 1 89 ? -6.315 -2.599 8.737 1.00 91.25 89 ALA A CA 1
ATOM 700 C C . ALA A 1 89 ? -6.586 -1.821 10.035 1.00 91.25 89 ALA A C 1
ATOM 702 O O . ALA A 1 89 ? -7.411 -2.244 10.848 1.00 91.25 89 ALA A O 1
ATOM 703 N N . GLY A 1 90 ? -5.962 -0.648 10.199 1.00 93.12 90 GLY A N 1
ATOM 704 C CA . GLY A 1 90 ? -6.143 0.183 11.391 1.00 93.12 90 GLY A CA 1
ATOM 705 C C . GLY A 1 90 ? -7.572 0.708 11.564 1.00 93.12 90 GLY A C 1
ATOM 706 O O . GLY A 1 90 ? -8.078 0.756 12.686 1.00 93.12 90 GLY A O 1
ATOM 707 N N . ILE A 1 91 ? -8.257 1.069 10.472 1.00 93.81 91 ILE A N 1
ATOM 708 C CA . ILE A 1 91 ? -9.665 1.496 10.525 1.00 93.81 91 ILE A CA 1
ATOM 709 C C . ILE A 1 91 ? -10.564 0.332 10.939 1.00 93.81 91 ILE A C 1
ATOM 711 O O . ILE A 1 91 ? -11.436 0.511 11.789 1.00 93.81 91 ILE A O 1
ATOM 715 N N . GLU A 1 92 ? -10.375 -0.848 10.352 1.00 92.31 92 GLU A N 1
ATOM 716 C CA . GLU A 1 92 ? -11.231 -1.996 10.645 1.00 92.31 92 GLU A CA 1
ATOM 717 C C . GLU A 1 92 ? -11.051 -2.491 12.086 1.00 92.31 92 GLU A C 1
ATOM 719 O O . GLU A 1 92 ? -12.037 -2.788 12.766 1.00 92.31 92 GLU A O 1
ATOM 724 N N . GLU A 1 93 ? -9.813 -2.530 12.581 1.00 91.19 93 GLU A N 1
ATOM 725 C CA . GLU A 1 93 ? -9.524 -2.869 13.975 1.00 91.19 93 GLU A CA 1
ATOM 726 C C . GLU A 1 93 ? -10.107 -1.826 14.936 1.00 91.19 93 GLU A C 1
ATOM 728 O O . GLU A 1 93 ? -10.883 -2.176 15.831 1.00 91.19 93 GLU A O 1
ATOM 733 N N . GLY A 1 94 ? -9.834 -0.538 14.699 1.00 92.50 94 GLY A N 1
ATOM 734 C CA . GLY A 1 94 ? -10.359 0.551 15.523 1.00 92.50 94 GLY A CA 1
ATOM 735 C C . GLY A 1 94 ? -11.889 0.582 15.556 1.00 92.50 94 GLY A C 1
ATOM 736 O O . GLY A 1 94 ? -12.488 0.790 16.611 1.00 92.50 94 GLY A O 1
ATOM 737 N N . ARG A 1 95 ? -12.548 0.299 14.426 1.00 94.56 95 ARG A N 1
ATOM 738 C CA . ARG A 1 95 ? -14.011 0.211 14.339 1.00 94.56 95 ARG A CA 1
ATOM 739 C C . ARG A 1 95 ? -14.559 -0.954 15.162 1.00 94.56 95 ARG A C 1
ATOM 741 O O . ARG A 1 95 ? -15.561 -0.779 15.853 1.00 94.56 95 ARG A O 1
ATOM 748 N N . LYS A 1 96 ? -13.940 -2.137 15.092 1.00 93.00 96 LYS A N 1
ATOM 749 C CA . LYS A 1 96 ? -14.375 -3.304 15.879 1.00 93.00 96 LYS A CA 1
ATOM 750 C C . LYS A 1 96 ? -14.278 -3.032 17.375 1.00 93.00 96 LYS A C 1
ATOM 752 O O . LYS A 1 96 ? -15.261 -3.257 18.079 1.00 93.00 96 LYS A O 1
ATOM 757 N N . VAL A 1 97 ? -13.133 -2.522 17.829 1.00 93.69 97 VAL A N 1
ATOM 758 C CA . VAL A 1 97 ? -12.902 -2.199 19.243 1.00 93.69 97 VAL A CA 1
ATOM 759 C C . VAL A 1 97 ? -13.868 -1.110 19.702 1.00 93.69 97 VAL A C 1
ATOM 761 O O . VAL A 1 97 ? -14.615 -1.323 20.653 1.00 93.69 97 VAL A O 1
ATOM 764 N N . GLY A 1 98 ? -13.962 -0.000 18.963 1.00 94.38 98 GLY A N 1
ATOM 765 C CA . GLY A 1 98 ? -14.834 1.116 19.330 1.00 94.38 98 GLY A CA 1
ATOM 766 C C . GLY A 1 98 ? -16.322 0.750 19.379 1.00 94.38 98 GLY A C 1
ATOM 767 O O . GLY A 1 98 ? -17.043 1.220 20.256 1.00 94.38 98 GLY A O 1
ATOM 768 N N . ILE A 1 99 ? -16.802 -0.123 18.482 1.00 94.88 99 ILE A N 1
ATOM 769 C CA . ILE A 1 99 ? -18.188 -0.620 18.535 1.00 94.88 99 ILE A CA 1
ATOM 770 C C . ILE A 1 99 ? -18.403 -1.530 19.747 1.00 94.88 99 ILE A C 1
ATOM 772 O O . ILE A 1 99 ? -19.456 -1.442 20.382 1.00 94.88 99 ILE A O 1
ATOM 776 N N . ALA A 1 100 ? -17.450 -2.412 20.057 1.00 93.69 100 ALA A N 1
ATOM 777 C CA . ALA A 1 100 ? -17.559 -3.315 21.199 1.00 93.69 100 ALA A CA 1
ATOM 778 C C . ALA A 1 100 ? -17.596 -2.531 22.519 1.00 93.69 100 ALA A C 1
ATOM 780 O O . ALA A 1 100 ? -18.554 -2.679 23.279 1.00 93.69 100 ALA A O 1
ATOM 781 N N . GLU A 1 101 ? -16.632 -1.631 22.728 1.00 94.06 101 GLU A N 1
ATOM 782 C CA . GLU A 1 101 ? -16.570 -0.760 23.908 1.00 94.06 101 GLU A CA 1
ATOM 783 C C . GLU A 1 101 ? -17.803 0.144 24.007 1.00 94.06 101 GLU A C 1
ATOM 785 O O . GLU A 1 101 ? -18.422 0.250 25.064 1.00 94.06 101 GLU A O 1
ATOM 790 N N . GLY A 1 102 ? -18.218 0.764 22.897 1.00 95.19 102 GLY A N 1
ATOM 791 C CA . GLY A 1 102 ? -19.404 1.618 22.869 1.00 95.19 102 GLY A CA 1
ATOM 792 C C . GLY A 1 102 ? -20.686 0.864 23.231 1.00 95.19 102 GLY A C 1
ATOM 793 O O . GLY A 1 102 ? -21.542 1.394 23.940 1.00 95.19 102 GLY A O 1
ATOM 794 N N . ARG A 1 103 ? -20.819 -0.391 22.786 1.00 95.81 103 ARG A N 1
ATOM 795 C CA . ARG A 1 103 ? -21.969 -1.237 23.123 1.00 95.81 103 ARG A CA 1
ATOM 796 C C . ARG A 1 103 ? -21.958 -1.653 24.590 1.00 95.81 103 ARG A C 1
ATOM 798 O O . ARG A 1 103 ? -23.008 -1.596 25.223 1.00 95.81 103 ARG A O 1
ATOM 805 N N . GLU A 1 104 ? -20.811 -2.066 25.117 1.00 94.56 104 GLU A N 1
ATOM 806 C CA . GLU A 1 104 ? -20.666 -2.442 26.526 1.00 94.56 104 GLU A CA 1
ATOM 807 C C . GLU A 1 104 ? -20.973 -1.256 27.448 1.00 94.56 104 GLU A C 1
ATOM 809 O O . GLU A 1 104 ? -21.831 -1.361 28.328 1.00 94.56 104 GLU A O 1
ATOM 814 N N . ASN A 1 105 ? -20.362 -0.100 27.177 1.00 94.31 105 ASN A N 1
ATOM 815 C CA . ASN A 1 105 ? -20.601 1.127 27.931 1.00 94.31 105 ASN A CA 1
ATOM 816 C C . ASN A 1 105 ? -22.067 1.564 27.845 1.00 94.31 105 ASN A C 1
ATOM 818 O O . ASN A 1 105 ? -22.667 1.891 28.865 1.00 94.31 105 ASN A O 1
ATOM 822 N N . GLY A 1 106 ? -22.681 1.504 26.658 1.00 95.38 106 GLY A N 1
ATOM 823 C CA . GLY A 1 106 ? -24.089 1.857 26.477 1.00 95.38 106 GLY A CA 1
ATOM 824 C C . GLY A 1 106 ? -25.055 0.943 27.239 1.00 95.38 106 GLY A C 1
ATOM 825 O O . GLY A 1 106 ? -26.030 1.430 27.813 1.00 95.38 106 GLY A O 1
ATOM 826 N N . ILE A 1 107 ? -24.784 -0.368 27.289 1.00 95.12 107 ILE A N 1
ATOM 827 C CA . ILE A 1 107 ? -25.567 -1.315 28.101 1.00 95.12 107 ILE A CA 1
ATOM 828 C C . ILE A 1 107 ? -25.410 -0.973 29.583 1.00 95.12 107 ILE A C 1
ATOM 830 O O . ILE A 1 107 ? -26.412 -0.784 30.269 1.00 95.12 107 ILE A O 1
ATOM 834 N N . LYS A 1 108 ? -24.169 -0.804 30.053 1.00 94.38 108 LYS A N 1
ATOM 835 C CA . LYS A 1 108 ? -23.881 -0.472 31.451 1.00 94.38 108 LYS A CA 1
ATOM 836 C C . LYS A 1 108 ? -24.541 0.840 31.879 1.00 94.38 108 LYS A C 1
ATOM 838 O O . LYS A 1 108 ? -25.169 0.901 32.932 1.00 94.38 108 LYS A O 1
ATOM 843 N N . GLU A 1 109 ? -24.446 1.891 31.068 1.00 94.56 109 GLU A N 1
ATOM 844 C CA . GLU A 1 109 ? -25.117 3.168 31.331 1.00 94.56 109 GLU A CA 1
ATOM 845 C C . GLU A 1 109 ? -26.642 3.033 31.359 1.00 94.56 109 GLU A C 1
ATOM 847 O O . GLU A 1 109 ? -27.305 3.688 32.169 1.00 94.56 109 GLU A O 1
ATOM 852 N N . GLY A 1 110 ? -27.208 2.204 30.476 1.00 95.62 110 GLY A N 1
ATOM 853 C CA . GLY A 1 110 ? -28.631 1.875 30.468 1.00 95.62 110 GLY A CA 1
ATOM 854 C C . GLY A 1 110 ? -29.066 1.183 31.758 1.00 95.62 110 GLY A C 1
ATOM 855 O O . GLY A 1 110 ? -30.052 1.600 32.370 1.00 95.62 110 GLY A O 1
ATOM 856 N N . ASP A 1 111 ? -28.294 0.196 32.208 1.00 96.19 111 ASP A N 1
ATOM 857 C CA . ASP A 1 111 ? -28.544 -0.547 33.443 1.00 96.19 111 ASP A CA 1
ATOM 858 C C . ASP A 1 111 ? -28.454 0.361 34.673 1.00 96.19 111 ASP A C 1
ATOM 860 O O . ASP A 1 111 ? -29.381 0.391 35.482 1.00 96.19 111 ASP A O 1
ATOM 864 N N . LEU A 1 112 ? -27.412 1.194 34.774 1.00 95.38 112 LEU A N 1
ATOM 865 C CA . LEU A 1 112 ? -27.276 2.179 35.855 1.00 95.38 112 LEU A CA 1
ATOM 866 C C . LEU A 1 112 ? -28.469 3.145 35.899 1.00 95.38 112 LEU A C 1
ATOM 868 O O . LEU A 1 112 ? -28.969 3.487 36.969 1.00 95.38 112 LEU A O 1
ATOM 872 N N . ARG A 1 113 ? -28.959 3.584 34.735 1.00 95.38 113 ARG A N 1
ATOM 873 C CA . ARG A 1 113 ? -30.130 4.469 34.638 1.00 95.38 113 ARG A CA 1
ATOM 874 C C . ARG A 1 113 ? -31.415 3.762 35.068 1.00 95.38 113 ARG A C 1
ATOM 876 O O . ARG A 1 113 ? -32.235 4.365 35.753 1.00 95.38 113 ARG A O 1
ATOM 883 N N . ALA A 1 114 ? -31.579 2.494 34.699 1.00 95.75 114 ALA A N 1
ATOM 884 C CA . ALA A 1 114 ? -32.712 1.683 35.127 1.00 95.75 114 ALA A CA 1
ATOM 885 C C . ALA A 1 114 ? -32.708 1.464 36.648 1.00 95.75 114 ALA A C 1
ATOM 887 O O . ALA A 1 114 ? -33.750 1.629 37.277 1.00 95.75 114 ALA A O 1
ATOM 888 N N . ILE A 1 115 ? -31.545 1.167 37.236 1.00 95.94 115 ILE A N 1
ATOM 889 C CA . ILE A 1 115 ? -31.370 0.999 38.686 1.00 95.94 115 ILE A CA 1
ATOM 890 C C . ILE A 1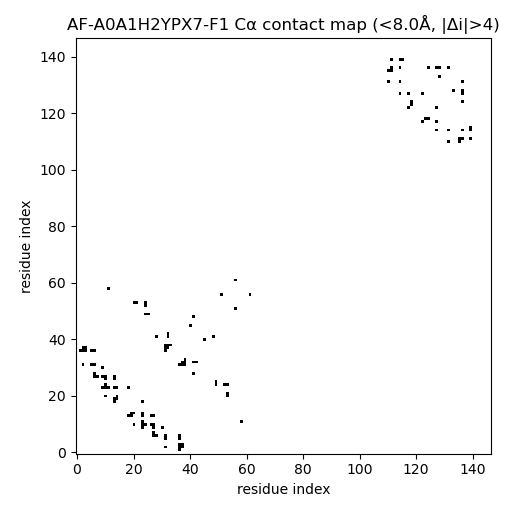 115 ? -31.739 2.286 39.435 1.00 95.94 115 ILE A C 1
ATOM 892 O O . ILE A 1 115 ? -32.518 2.223 40.384 1.00 95.94 115 ILE A O 1
ATOM 896 N N . ARG A 1 116 ? -31.257 3.456 38.983 1.00 94.31 116 ARG A N 1
ATOM 897 C CA . ARG A 1 116 ? -31.639 4.761 39.566 1.00 94.31 116 ARG A CA 1
ATOM 898 C C . ARG A 1 116 ? -33.157 4.947 39.585 1.00 94.31 116 ARG A C 1
ATOM 900 O O . ARG A 1 116 ? -33.730 5.180 40.641 1.00 94.31 116 ARG A O 1
ATOM 907 N N . ASN A 1 117 ? -33.813 4.722 38.446 1.00 94.62 117 ASN A N 1
ATOM 908 C CA . ASN A 1 117 ? -35.268 4.838 38.353 1.00 94.62 117 ASN A CA 1
ATOM 909 C C . ASN A 1 117 ? -36.002 3.851 39.283 1.00 94.62 117 ASN A C 1
ATOM 911 O O . ASN A 1 117 ? -37.077 4.165 39.780 1.00 94.62 117 ASN A O 1
ATOM 915 N N . MET A 1 118 ? -35.461 2.649 39.514 1.00 95.69 118 MET A N 1
ATOM 916 C CA . MET A 1 118 ? -36.057 1.679 40.442 1.00 95.69 118 MET A CA 1
ATOM 917 C C . MET A 1 118 ? -35.965 2.144 41.898 1.00 95.69 118 MET A C 1
ATOM 919 O O . MET A 1 118 ? -36.940 2.000 42.635 1.00 95.69 118 MET A O 1
ATOM 923 N N . PHE A 1 119 ? -34.839 2.737 42.300 1.00 94.06 119 PHE A N 1
ATOM 924 C CA . PHE A 1 119 ? -34.720 3.364 43.617 1.00 94.06 119 PHE A CA 1
ATOM 925 C C . PHE A 1 119 ? -35.685 4.543 43.777 1.00 94.06 119 PHE A C 1
ATOM 927 O O . PHE A 1 119 ? -36.365 4.624 44.798 1.00 94.06 119 PHE A O 1
ATOM 934 N N . ASP A 1 120 ? -35.830 5.393 42.754 1.00 92.62 120 ASP A N 1
ATOM 935 C CA . ASP A 1 120 ? -36.788 6.512 42.765 1.00 92.62 120 ASP A CA 1
ATOM 936 C C . ASP A 1 120 ? -38.248 6.039 42.906 1.00 92.62 120 ASP A C 1
ATOM 938 O O . ASP A 1 120 ? -39.093 6.739 43.465 1.00 92.62 120 ASP A O 1
ATOM 942 N N . LEU A 1 121 ? -38.551 4.826 42.431 1.00 94.94 121 LEU A N 1
ATOM 943 C CA . LEU A 1 121 ? -39.849 4.164 42.594 1.00 94.94 121 LEU A CA 1
ATOM 944 C C . LEU A 1 121 ? -40.017 3.457 43.953 1.00 94.94 121 LEU A C 1
ATOM 946 O O . LEU A 1 121 ? -41.073 2.875 44.208 1.00 94.94 121 LEU A O 1
ATOM 950 N N . GLY A 1 122 ? -39.010 3.504 44.828 1.00 93.75 122 GLY A N 1
ATOM 951 C CA . GLY A 1 122 ? -39.055 2.959 46.185 1.00 93.75 122 GLY A CA 1
ATOM 952 C C . GLY A 1 122 ? -38.761 1.461 46.299 1.00 93.75 122 GLY A C 1
ATOM 953 O O . GLY A 1 122 ? -39.125 0.856 47.308 1.00 93.75 122 GLY A O 1
ATOM 954 N N . LEU A 1 123 ? -38.136 0.841 45.291 1.00 95.12 123 LEU A N 1
ATOM 955 C CA . LEU A 1 123 ? -37.707 -0.560 45.383 1.00 95.12 123 LEU A CA 1
ATOM 956 C C . LEU A 1 123 ? -36.513 -0.700 46.339 1.00 95.12 123 LEU A C 1
ATOM 958 O O . LEU A 1 123 ? -35.639 0.166 46.384 1.00 95.12 123 LEU A O 1
ATOM 962 N N . SER A 1 124 ? -36.457 -1.814 47.079 1.00 93.69 124 SER A N 1
ATOM 963 C CA . SER A 1 124 ? -35.322 -2.109 47.962 1.00 93.69 124 SER A CA 1
ATOM 964 C C . SER A 1 124 ? -34.110 -2.629 47.186 1.00 93.69 124 SER A C 1
ATOM 966 O O . SER A 1 124 ? -34.235 -3.201 46.097 1.00 93.69 124 SER A O 1
ATOM 968 N N . GLU A 1 125 ? -32.927 -2.485 47.782 1.00 93.00 125 GLU A N 1
ATOM 969 C CA . GLU A 1 125 ? -31.671 -3.003 47.235 1.00 93.00 125 GLU A CA 1
ATOM 970 C C . GLU A 1 125 ? -31.753 -4.510 46.941 1.00 93.00 125 GLU A C 1
ATOM 972 O O . GLU A 1 125 ? -31.315 -4.965 45.879 1.00 93.00 125 GLU A O 1
ATOM 977 N N . GLU A 1 126 ? -32.381 -5.288 47.831 1.00 93.06 126 GLU A N 1
ATOM 978 C CA . GLU A 1 126 ? -32.581 -6.725 47.641 1.00 93.06 126 GLU A CA 1
ATOM 979 C C . GLU A 1 126 ? -33.442 -7.039 46.419 1.00 93.06 126 GLU A C 1
ATOM 981 O O . GLU A 1 126 ? -33.183 -8.030 45.739 1.00 93.06 126 GLU A O 1
ATOM 986 N N . GLN A 1 127 ? -34.461 -6.225 46.120 1.00 93.88 127 GLN A N 1
ATOM 987 C CA . GLN A 1 127 ? -35.331 -6.441 44.960 1.00 93.88 127 GLN A CA 1
ATOM 988 C C . GLN A 1 127 ? -34.596 -6.143 43.650 1.00 93.88 127 GLN A C 1
ATOM 990 O O . GLN A 1 127 ? -34.736 -6.885 42.679 1.00 93.88 127 GLN A O 1
ATOM 995 N N . ILE A 1 128 ? -33.785 -5.086 43.621 1.00 94.75 128 ILE A N 1
ATOM 996 C CA . ILE A 1 128 ? -33.028 -4.688 42.427 1.00 94.75 128 ILE A CA 1
ATOM 997 C C . ILE A 1 128 ? -31.885 -5.680 42.161 1.00 94.75 128 ILE A C 1
ATOM 999 O O . ILE A 1 128 ? -31.672 -6.091 41.015 1.00 94.75 128 ILE A O 1
ATOM 1003 N N . SER A 1 129 ? -31.221 -6.150 43.220 1.00 95.06 129 SER A N 1
ATOM 1004 C CA . SER A 1 129 ? -30.130 -7.135 43.154 1.00 95.06 129 SER A CA 1
ATOM 1005 C C . SER A 1 129 ? -30.568 -8.525 42.671 1.00 95.06 129 SER A C 1
ATOM 1007 O O . SER A 1 129 ? -29.726 -9.373 42.387 1.00 95.06 129 SER A O 1
ATOM 1009 N N . GLN A 1 130 ? -31.876 -8.789 42.552 1.00 94.81 130 GLN A N 1
ATOM 1010 C CA . GLN A 1 130 ? -32.375 -10.002 41.888 1.00 94.81 130 GLN A CA 1
ATOM 1011 C C . GLN A 1 130 ? -32.179 -9.959 40.369 1.00 94.81 130 GLN A C 1
ATOM 1013 O O . GLN A 1 130 ? -32.119 -11.011 39.733 1.00 94.81 130 GLN A O 1
ATOM 1018 N N . LYS A 1 131 ? -32.115 -8.758 39.780 1.00 94.62 131 LYS A N 1
ATOM 1019 C CA . LYS A 1 131 ? -32.021 -8.557 38.328 1.00 94.62 131 LYS A CA 1
ATOM 1020 C C . LYS A 1 131 ? -30.683 -7.967 37.888 1.00 94.62 131 LYS A C 1
ATOM 1022 O O . LYS A 1 131 ? -30.238 -8.267 36.783 1.00 94.62 131 LYS A O 1
ATOM 1027 N N . TYR A 1 132 ? -30.058 -7.150 38.728 1.00 95.19 132 TYR A N 1
ATOM 1028 C CA . TYR A 1 132 ? -28.785 -6.490 38.445 1.00 95.19 132 TYR A CA 1
ATOM 1029 C C . TYR A 1 132 ? -27.687 -6.986 39.384 1.00 95.19 132 TYR A C 1
ATOM 1031 O O . TYR A 1 132 ? -27.971 -7.457 40.484 1.00 95.19 132 TYR A O 1
ATOM 1039 N N . SER A 1 133 ? -26.425 -6.891 38.952 1.00 94.75 133 SER A N 1
ATOM 1040 C CA . SER A 1 133 ? -25.300 -7.286 39.803 1.00 94.75 133 SER A CA 1
ATOM 1041 C C . SER A 1 133 ? -25.160 -6.340 40.994 1.00 94.75 133 SER A C 1
ATOM 1043 O O . SER A 1 133 ? -25.451 -5.145 40.891 1.00 94.75 133 SER A O 1
ATOM 1045 N N . LYS A 1 134 ? -24.670 -6.867 42.121 1.00 92.50 134 LYS A N 1
ATOM 1046 C CA . LYS A 1 134 ? -24.427 -6.059 43.322 1.00 92.50 134 LYS A CA 1
ATOM 1047 C C . LYS A 1 134 ? -23.458 -4.910 43.055 1.00 92.50 134 LYS A C 1
ATOM 1049 O O . LYS A 1 134 ? -23.683 -3.829 43.582 1.00 92.50 134 LYS A O 1
ATOM 1054 N N . GLU A 1 135 ? -22.453 -5.097 42.191 1.00 93.50 135 GLU A N 1
ATOM 1055 C CA . GLU A 1 135 ? -21.515 -4.012 41.874 1.00 93.50 135 GLU A CA 1
ATOM 1056 C C . GLU A 1 135 ? -22.213 -2.820 41.206 1.00 93.50 135 GLU A C 1
ATOM 1058 O O . GLU A 1 135 ? -21.921 -1.674 41.538 1.00 93.50 135 GLU A O 1
ATOM 1063 N N . LEU A 1 136 ? -23.147 -3.064 40.278 1.00 93.50 136 LEU A N 1
ATOM 1064 C CA . LEU A 1 136 ? -23.889 -1.986 39.613 1.00 93.50 136 LEU A CA 1
ATOM 1065 C C . LEU A 1 136 ? -24.835 -1.263 40.575 1.00 93.50 136 LEU A C 1
ATOM 1067 O O . LEU A 1 136 ? -24.982 -0.043 40.494 1.00 93.50 136 LEU A O 1
ATOM 1071 N N . VAL A 1 137 ? -25.467 -2.010 41.481 1.00 94.44 137 VAL A N 1
ATOM 1072 C CA . VAL A 1 137 ? -26.372 -1.450 42.491 1.00 94.44 137 VAL A CA 1
ATOM 1073 C C . VAL A 1 137 ? -25.595 -0.594 43.495 1.00 94.44 137 VAL A C 1
ATOM 1075 O O . VAL A 1 137 ? -25.965 0.558 43.725 1.00 94.44 137 VAL A O 1
ATOM 1078 N N . GLU A 1 138 ? -24.472 -1.097 44.016 1.00 92.94 138 GLU A N 1
ATOM 1079 C CA . GLU A 1 138 ? -23.572 -0.335 44.891 1.00 92.94 138 GLU A CA 1
ATOM 1080 C C . GLU A 1 138 ? -23.008 0.908 44.197 1.00 92.94 138 GLU A C 1
ATOM 1082 O O . GLU A 1 138 ? -22.920 1.963 44.824 1.00 92.94 138 GLU A O 1
ATOM 1087 N N . GLN A 1 139 ? -22.662 0.820 42.908 1.00 93.62 139 GLN A N 1
ATOM 1088 C CA . GLN A 1 139 ? -22.160 1.966 42.151 1.00 93.62 139 GLN A CA 1
ATOM 1089 C C . GLN A 1 139 ? -23.168 3.127 42.163 1.00 93.62 139 GLN A C 1
ATOM 1091 O O . GLN A 1 139 ? -22.792 4.267 42.436 1.00 93.62 139 GLN A O 1
ATOM 1096 N N . VAL A 1 140 ? -24.452 2.845 41.921 1.00 93.44 140 VAL A N 1
ATOM 1097 C CA . VAL A 1 140 ? -25.509 3.867 41.967 1.00 93.44 140 VAL A CA 1
ATOM 1098 C C . VAL A 1 140 ? -25.660 4.448 43.373 1.00 93.44 140 VAL A C 1
ATOM 1100 O O . VAL A 1 140 ? -25.721 5.668 43.523 1.00 93.44 140 VAL A O 1
ATOM 1103 N N . LEU A 1 141 ? -25.661 3.597 44.402 1.00 88.31 141 LEU A N 1
ATOM 1104 C CA . LEU A 1 141 ? -25.777 4.031 45.797 1.00 88.31 141 LEU A CA 1
ATOM 1105 C C . LEU A 1 141 ? -24.625 4.964 46.206 1.00 88.31 141 LEU A C 1
ATOM 1107 O O . LEU A 1 141 ? -24.872 6.009 46.817 1.00 88.31 141 LEU A O 1
ATOM 1111 N N . GLN A 1 142 ? -23.388 4.636 45.817 1.00 87.62 142 GLN A N 1
ATOM 1112 C CA . GLN A 1 142 ? -22.190 5.448 46.070 1.00 87.62 142 GLN A CA 1
ATOM 1113 C C . GLN A 1 142 ? -22.206 6.795 45.333 1.00 87.62 142 GLN A C 1
ATOM 1115 O O . GLN A 1 142 ? -21.671 7.783 45.839 1.00 87.62 142 GLN A O 1
ATOM 1120 N N . GLU A 1 143 ? -22.797 6.855 44.138 1.00 81.75 143 GLU A N 1
ATOM 1121 C CA . GLU A 1 143 ? -22.977 8.109 43.399 1.00 81.75 143 GLU A CA 1
ATOM 1122 C C . GLU A 1 143 ? -24.014 9.014 44.079 1.00 81.75 143 GLU A C 1
ATOM 1124 O O . GLU A 1 143 ? -23.793 10.219 44.185 1.00 81.75 143 GLU A O 1
ATOM 1129 N N . THR A 1 144 ? -25.099 8.444 44.612 1.00 69.06 144 THR A N 1
ATOM 1130 C CA . THR A 1 144 ? -26.139 9.205 45.325 1.00 69.06 144 THR A CA 1
ATOM 1131 C C . THR A 1 144 ? -25.724 9.699 46.712 1.00 69.06 144 THR A C 1
ATOM 1133 O O . THR A 1 144 ? -26.274 10.688 47.176 1.00 69.06 144 THR A O 1
ATOM 1136 N N . THR A 1 145 ? -24.745 9.066 47.374 1.00 65.62 145 THR A N 1
ATOM 1137 C CA . THR A 1 145 ? -24.245 9.503 48.699 1.00 65.62 145 THR A CA 1
ATOM 1138 C C . THR A 1 145 ? -23.175 10.595 48.632 1.00 65.62 145 THR A C 1
ATOM 1140 O O . THR A 1 145 ? -22.801 11.149 49.664 1.00 65.62 145 THR A O 1
ATOM 1143 N N . LYS A 1 146 ? -22.644 10.890 47.439 1.00 58.91 146 LYS A N 1
ATOM 1144 C CA . LYS A 1 146 ? -21.631 11.938 47.219 1.00 58.91 146 LYS A CA 1
ATOM 1145 C C . LYS A 1 146 ? -22.225 13.321 46.908 1.00 58.91 146 LYS A C 1
ATOM 1147 O O . LYS A 1 146 ? -21.450 14.253 46.694 1.00 58.91 146 LYS A O 1
ATOM 1152 N N . ILE A 1 147 ? -23.552 13.441 46.868 1.00 48.44 147 ILE A N 1
ATOM 1153 C CA . ILE A 1 147 ? -24.309 14.694 46.701 1.00 48.44 147 ILE A CA 1
ATOM 1154 C C . ILE A 1 147 ? -24.830 15.123 48.072 1.00 48.44 147 ILE A C 1
ATOM 1156 O O . ILE A 1 147 ? -24.726 16.332 48.375 1.00 48.44 147 ILE A O 1
#

Radius of gyration: 38.87 Å; Cα contacts (8 Å, |Δi|>4): 71; chains: 1; bounding box: 69×26×92 Å

Mean predicted aligned error: 11.56 Å

pLDDT: mean 88.27, std 8.03, range [48.44, 96.19]

Secondary structure (DSSP, 8-state):
-HHHHHHHHHHHHHHHTT--HHHHHHHHHHHHHHTTSSHHHHHHHHHHHHHHHHHH--HHHHHHHHHHHHHHHHHHHHHHHHHHHHHHHHHHHHHHHHHHHHHHHHHHHHHHHHHHHHHHTT--HHHHTTTS-HHHHHHHHHHHTT-

Foldseek 3Di:
DVLVVQLVVQLVVCVVVVHDNLVSNVVSLVVSCVVVRCVVVCVVQVVVSSVCCSVPDDPVVVVVVVVVVVVVVVVVVVVVVVVVVVVVVVVVVCVVVCVVVVVVVVVLVVLLVVLVVCVVVVDDLVVSCVPDPNVSNVVSVVVVVVD

Sequence (147 aa):
LKGYAKLVEYIRENIAQGMEKEESVDTAVGRCIEEGYLVDYLRQHIGEARGMLLSGFNQEIYEKGLREEGWEAGIEEGRKAGIAEGREAGIEEGRKVGIAEGRENGIKEGDLRAIRNMFDLGLSEEQISQKYSKELVEQVLQETTKI